Protein AF-S0G6F8-F1 (afdb_monomer)

Mean predicted aligned error: 5.98 Å

Sequence (77 aa):
MPSEPTEKIYELITMNRQIGHTYTVKMKDIPSPFIGVPVGSTNDPDKFVMDLTNTDPDEENRIIEGNIADIEYMEKC

Foldseek 3Di:
DQDPQLVVLLVCQAVLVVVFFWKFWDFQPDPHTFIFRWHADPVDSQKIWTQGPPDDPPPDRDIDIDGSSRTPDMGTD

Solvent-accessible surface area (backbone atoms only — not comparable to full-atom values): 4446 Å² total; per-residue (Å²): 130,81,55,75,72,50,56,55,50,54,51,51,28,54,53,24,64,80,70,66,54,50,28,40,40,29,38,71,91,44,97,63,68,45,45,20,34,46,21,51,36,93,90,40,87,64,26,31,34,25,47,39,70,76,56,56,96,86,47,72,75,51,72,45,77,48,52,57,85,47,49,67,49,75,46,77,111

Organism: NCBI:txid1286635

Nearest PDB structures (foldseek):
  3kyf-assembly1_A  TM=5.212E-01  e=3.708E-01  Pseudomonas putida KT2440
  7r1d-assembly1_C  TM=5.570E-01  e=7.027E-01  Homo sapiens
  3pmi-assembly1_A  TM=5.188E-01  e=7.490E-01  Homo sapiens
  2qea-assembly1_A  TM=4.395E-01  e=9.073E-01  Jannaschia sp. CCS1
  7n40-assembly1_B  TM=3.894E-01  e=1.031E+00  Homo sapiens

Structure (mmCIF, N/CA/C/O backbone):
data_AF-S0G6F8-F1
#
_entry.id   AF-S0G6F8-F1
#
loop_
_atom_site.group_PDB
_atom_site.id
_atom_site.type_symbol
_atom_site.label_atom_id
_atom_site.label_alt_id
_atom_site.label_comp_id
_atom_site.label_asym_id
_atom_site.label_entity_id
_atom_site.label_seq_id
_atom_site.pdbx_PDB_ins_code
_atom_site.Cartn_x
_atom_site.Cartn_y
_atom_site.Cartn_z
_atom_site.occupancy
_atom_site.B_iso_or_equiv
_atom_site.auth_seq_id
_atom_site.auth_comp_id
_atom_site.auth_asym_id
_atom_site.auth_atom_id
_atom_site.pdbx_PDB_model_num
ATOM 1 N N . MET A 1 1 ? -17.061 10.287 7.656 1.00 41.38 1 MET A N 1
ATOM 2 C CA . MET A 1 1 ? -15.760 10.874 8.028 1.00 41.38 1 MET A CA 1
ATOM 3 C C . MET A 1 1 ? -14.796 9.709 8.126 1.00 41.38 1 MET A C 1
ATOM 5 O O . MET A 1 1 ? -15.095 8.810 8.909 1.00 41.38 1 MET A O 1
ATOM 9 N N . PRO A 1 2 ? -13.771 9.623 7.267 1.00 48.44 2 PRO A N 1
ATOM 10 C CA . PRO A 1 2 ? -12.746 8.596 7.414 1.00 48.44 2 PRO A CA 1
ATOM 11 C C . PRO A 1 2 ? -12.112 8.744 8.802 1.00 48.44 2 PRO A C 1
ATOM 13 O O . PRO A 1 2 ? -11.906 9.851 9.290 1.00 48.44 2 PRO A O 1
ATOM 16 N N . SER A 1 3 ? -11.903 7.631 9.493 1.00 56.28 3 SER A N 1
ATOM 17 C CA . SER A 1 3 ? -11.198 7.617 10.773 1.00 56.28 3 SER A CA 1
ATOM 18 C C . SER A 1 3 ? -9.754 8.094 10.560 1.00 56.28 3 SER A C 1
ATOM 20 O O . SER A 1 3 ? -9.155 7.716 9.559 1.00 56.28 3 SER A O 1
ATOM 22 N N . GLU A 1 4 ? -9.171 8.861 11.489 1.00 62.44 4 GLU A N 1
ATOM 23 C CA . GLU A 1 4 ? -7.785 9.384 11.410 1.00 62.44 4 GLU A CA 1
ATOM 24 C C . GLU A 1 4 ? -6.707 8.385 10.909 1.00 62.44 4 GLU A C 1
ATOM 26 O O . GLU A 1 4 ? -5.778 8.811 10.219 1.00 62.44 4 GLU A O 1
ATOM 31 N N . PRO A 1 5 ? -6.777 7.063 11.193 1.00 69.62 5 PRO A N 1
ATOM 32 C CA . PRO A 1 5 ? -5.835 6.087 10.637 1.00 69.62 5 PRO A CA 1
ATOM 33 C C . PRO A 1 5 ? -5.934 5.944 9.114 1.00 69.62 5 PRO A C 1
ATOM 35 O O . PRO A 1 5 ? -4.926 5.742 8.445 1.00 69.62 5 PRO A O 1
ATOM 38 N N . THR A 1 6 ? -7.139 6.072 8.561 1.00 76.81 6 THR A N 1
ATOM 39 C CA . THR A 1 6 ? -7.406 5.948 7.128 1.00 76.81 6 THR A CA 1
ATOM 40 C C . THR A 1 6 ? -6.769 7.110 6.371 1.00 76.81 6 THR A C 1
ATOM 42 O O . THR A 1 6 ? -6.040 6.868 5.418 1.00 76.81 6 THR A O 1
ATOM 45 N N . GLU A 1 7 ? -6.936 8.354 6.833 1.00 82.50 7 GLU A N 1
ATOM 46 C CA . GLU A 1 7 ? -6.337 9.540 6.192 1.00 82.50 7 GLU A CA 1
ATOM 47 C C . GLU A 1 7 ? -4.804 9.451 6.098 1.00 82.50 7 GLU A C 1
ATOM 49 O O . GLU A 1 7 ? -4.227 9.760 5.055 1.00 82.50 7 GLU A O 1
ATOM 54 N N . LYS A 1 8 ? -4.140 8.931 7.140 1.00 86.75 8 LYS A N 1
ATOM 55 C CA . LYS A 1 8 ? -2.685 8.697 7.123 1.00 86.75 8 LYS A CA 1
ATOM 56 C C . LYS A 1 8 ? -2.265 7.654 6.087 1.00 86.75 8 LYS A C 1
ATOM 58 O O . LYS A 1 8 ? -1.230 7.812 5.445 1.00 86.75 8 LYS A O 1
ATOM 63 N N . ILE A 1 9 ? -3.047 6.589 5.912 1.00 90.00 9 ILE A N 1
ATOM 64 C CA . ILE A 1 9 ? -2.768 5.559 4.899 1.00 90.00 9 ILE A CA 1
ATOM 65 C C . ILE A 1 9 ? -2.943 6.138 3.488 1.00 90.00 9 ILE A C 1
ATOM 67 O O . ILE A 1 9 ? -2.097 5.895 2.627 1.00 90.00 9 ILE A O 1
ATOM 71 N N . TYR A 1 10 ? -3.978 6.956 3.264 1.00 89.88 10 TYR A N 1
ATOM 72 C CA . TYR A 1 10 ? -4.179 7.678 2.002 1.00 89.88 10 TYR A CA 1
ATOM 73 C C . TYR A 1 10 ? -2.973 8.551 1.641 1.00 89.88 10 TYR A C 1
ATOM 75 O O . TYR A 1 10 ? -2.475 8.492 0.512 1.00 89.88 10 TYR A O 1
ATOM 83 N N . GLU A 1 11 ? -2.479 9.340 2.598 1.00 88.81 11 GLU A N 1
ATOM 84 C CA . GLU A 1 11 ? -1.309 10.197 2.399 1.00 88.81 11 GLU A CA 1
ATOM 85 C C . GLU A 1 11 ? -0.067 9.366 2.049 1.00 88.81 11 GLU A C 1
ATOM 87 O O . GLU A 1 11 ? 0.597 9.636 1.045 1.00 88.81 11 GLU A O 1
ATOM 92 N N . LEU A 1 12 ? 0.196 8.299 2.812 1.00 90.19 12 LEU A N 1
ATOM 93 C CA . LEU A 1 12 ? 1.332 7.411 2.576 1.00 90.19 12 LEU A CA 1
ATOM 94 C C . LEU A 1 12 ? 1.304 6.795 1.171 1.00 90.19 12 LEU A C 1
ATOM 96 O O . LEU A 1 12 ? 2.300 6.880 0.458 1.00 90.19 12 LEU A O 1
ATOM 100 N N . ILE A 1 13 ? 0.176 6.220 0.743 1.00 90.56 13 ILE A N 1
ATOM 101 C CA . ILE A 1 13 ? 0.033 5.594 -0.584 1.00 90.56 13 ILE A CA 1
ATOM 102 C C . ILE A 1 13 ? 0.204 6.621 -1.710 1.00 90.56 13 ILE A C 1
ATOM 104 O O . ILE A 1 13 ? 0.851 6.347 -2.726 1.00 90.56 13 ILE A O 1
ATOM 108 N N . THR A 1 14 ? -0.352 7.820 -1.529 1.00 87.56 14 THR A N 1
ATOM 109 C CA . THR A 1 14 ? -0.264 8.899 -2.520 1.00 87.56 14 THR A CA 1
ATOM 110 C C . THR A 1 14 ? 1.179 9.374 -2.688 1.00 87.56 14 THR A C 1
ATOM 112 O O . THR A 1 14 ? 1.665 9.503 -3.814 1.00 87.56 14 THR A O 1
ATOM 115 N N . MET A 1 15 ? 1.894 9.583 -1.580 1.00 88.69 15 MET A N 1
ATOM 116 C CA . MET A 1 15 ? 3.302 9.987 -1.596 1.00 88.69 15 MET A CA 1
ATOM 117 C C . MET A 1 15 ? 4.217 8.876 -2.112 1.00 88.69 15 MET A C 1
ATOM 119 O O . MET A 1 15 ? 5.201 9.151 -2.803 1.00 88.69 15 MET A O 1
ATOM 123 N N . ASN A 1 16 ? 3.890 7.614 -1.824 1.00 89.44 16 A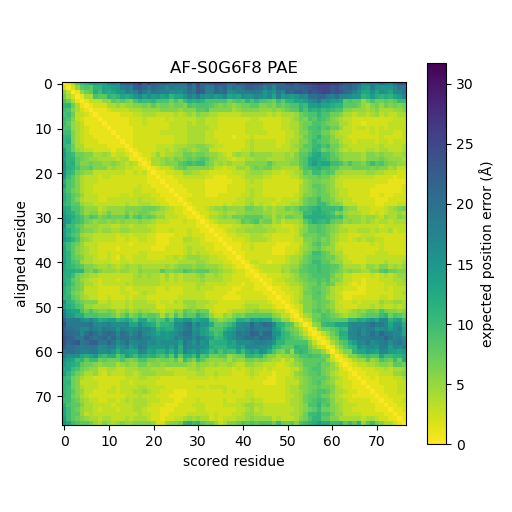SN A N 1
ATOM 124 C CA . ASN A 1 16 ? 4.748 6.492 -2.178 1.00 89.44 16 ASN A CA 1
ATOM 125 C C . ASN A 1 16 ? 4.905 6.303 -3.690 1.00 89.44 16 ASN A C 1
ATOM 127 O O . ASN A 1 16 ? 5.922 5.783 -4.135 1.00 89.44 16 ASN A O 1
ATOM 131 N N . ARG A 1 17 ? 3.977 6.822 -4.502 1.00 82.94 17 ARG A N 1
ATOM 132 C CA . ARG A 1 17 ? 4.125 6.875 -5.963 1.00 82.94 17 ARG A CA 1
ATOM 133 C C . ARG A 1 17 ? 5.400 7.592 -6.426 1.00 82.94 17 ARG A C 1
ATOM 135 O O . ARG A 1 17 ? 5.913 7.277 -7.495 1.00 82.94 17 ARG A O 1
ATOM 142 N N . GLN A 1 18 ? 5.897 8.560 -5.657 1.00 83.00 18 GLN A N 1
ATOM 143 C CA . GLN A 1 18 ? 7.126 9.294 -5.977 1.00 83.00 18 GLN A CA 1
ATOM 144 C C . GLN A 1 18 ? 8.378 8.620 -5.410 1.00 83.00 18 GLN A C 1
ATOM 146 O 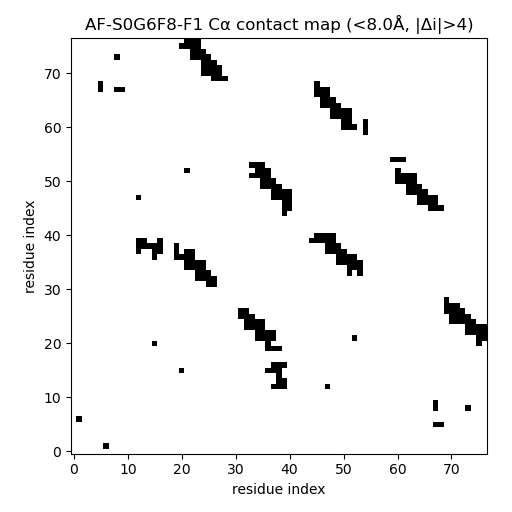O . GLN A 1 18 ? 9.463 8.786 -5.960 1.00 83.00 18 GLN A O 1
ATOM 151 N N . ILE A 1 19 ? 8.230 7.898 -4.298 1.00 86.75 19 ILE A N 1
ATOM 152 C CA . ILE A 1 19 ? 9.355 7.395 -3.507 1.00 86.75 19 ILE A CA 1
ATOM 153 C C . ILE A 1 19 ? 9.666 5.928 -3.832 1.00 86.75 19 ILE A C 1
ATOM 155 O O . ILE A 1 19 ? 10.833 5.547 -3.879 1.00 86.75 19 ILE A O 1
ATOM 159 N N . GLY A 1 2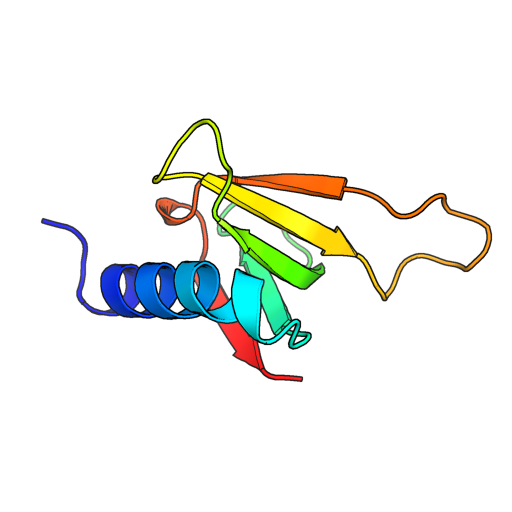0 ? 8.637 5.112 -4.069 1.00 86.12 20 GLY A N 1
ATOM 160 C CA . GLY A 1 20 ? 8.765 3.693 -4.392 1.00 86.12 20 GLY A CA 1
ATOM 161 C C . GLY A 1 20 ? 9.214 2.821 -3.215 1.00 86.12 20 GLY A C 1
ATOM 162 O O . GLY A 1 20 ? 9.969 1.876 -3.412 1.00 86.12 20 GLY A O 1
ATOM 163 N N . HIS A 1 21 ? 8.805 3.137 -1.983 1.00 90.50 21 HIS A N 1
ATOM 164 C CA . HIS A 1 21 ? 9.108 2.308 -0.817 1.00 90.50 21 HIS A CA 1
ATOM 165 C C . HIS A 1 21 ? 8.242 1.048 -0.760 1.00 90.50 21 HIS A C 1
ATOM 167 O O . HIS A 1 21 ? 7.058 1.064 -1.101 1.00 90.50 21 HIS A O 1
ATOM 173 N N . THR A 1 22 ? 8.840 -0.028 -0.253 1.00 91.00 22 THR A N 1
ATOM 174 C CA . THR A 1 22 ? 8.149 -1.280 0.051 1.00 91.00 22 THR A CA 1
ATOM 175 C C . THR A 1 22 ? 7.445 -1.192 1.404 1.00 91.00 22 THR A C 1
ATOM 177 O O . THR A 1 22 ? 8.004 -0.695 2.385 1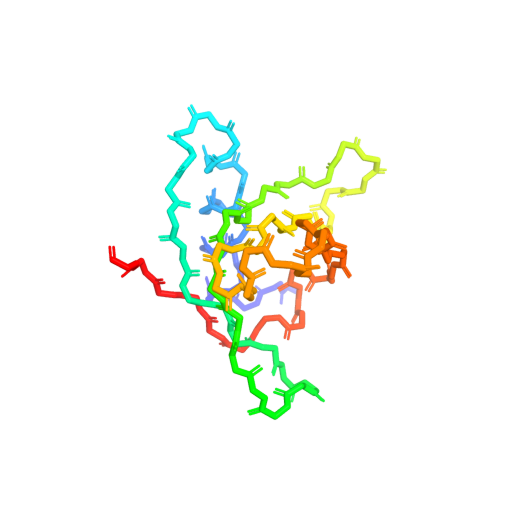.00 91.00 22 THR A O 1
ATOM 180 N N . TYR A 1 23 ? 6.220 -1.699 1.451 1.00 92.25 23 TYR A N 1
ATOM 181 C CA . TYR A 1 23 ? 5.387 -1.785 2.639 1.00 92.25 23 TYR A CA 1
ATOM 182 C C . TYR A 1 23 ? 4.820 -3.189 2.793 1.00 92.25 23 TYR A C 1
ATOM 184 O O . TYR A 1 23 ? 4.544 -3.883 1.813 1.00 92.25 23 TYR A O 1
ATOM 192 N N . THR A 1 24 ? 4.581 -3.561 4.045 1.00 92.38 24 THR A N 1
ATOM 193 C CA . THR A 1 24 ? 3.695 -4.655 4.418 1.00 92.38 24 THR A CA 1
ATOM 194 C C . THR A 1 24 ? 2.277 -4.107 4.559 1.00 92.38 24 THR A C 1
ATOM 196 O O . THR A 1 24 ? 2.030 -3.234 5.391 1.00 92.38 24 THR A O 1
ATOM 199 N N . VAL A 1 25 ? 1.343 -4.604 3.748 1.00 91.44 25 VAL A N 1
ATOM 200 C CA . VAL A 1 25 ? -0.062 -4.173 3.709 1.00 91.44 25 VAL A CA 1
ATOM 201 C C . VAL A 1 25 ? -0.957 -5.333 4.124 1.00 91.44 25 VAL A C 1
ATOM 203 O O . VAL A 1 25 ? -0.943 -6.392 3.500 1.00 91.44 25 VAL A O 1
ATOM 206 N N . LYS A 1 26 ? -1.778 -5.137 5.153 1.00 91.31 26 LYS A N 1
ATOM 207 C CA . LYS A 1 26 ? -2.800 -6.097 5.573 1.00 91.31 26 LYS A CA 1
ATOM 208 C C . LYS A 1 26 ? -4.177 -5.550 5.233 1.00 91.31 26 LYS A C 1
ATOM 210 O O . LYS A 1 26 ? -4.519 -4.445 5.643 1.00 91.31 26 LYS A O 1
ATOM 215 N N . MET A 1 27 ? -4.967 -6.341 4.517 1.00 91.25 27 MET A N 1
ATOM 216 C CA . MET A 1 27 ? -6.367 -6.031 4.225 1.00 91.25 27 MET A CA 1
ATOM 217 C C . MET A 1 27 ? -7.273 -6.710 5.254 1.00 91.25 27 MET A C 1
ATOM 219 O O . MET A 1 27 ? -6.972 -7.823 5.686 1.00 91.25 27 MET A O 1
ATOM 223 N N . LYS A 1 28 ? -8.406 -6.083 5.581 1.00 90.38 28 LYS A N 1
ATOM 224 C CA . LYS A 1 28 ? -9.393 -6.609 6.543 1.00 90.38 28 LYS A CA 1
ATOM 225 C C . LYS A 1 28 ? -9.938 -7.983 6.142 1.00 90.38 28 LYS A C 1
ATOM 227 O O . LYS A 1 28 ? -10.059 -8.870 6.982 1.00 90.38 28 LYS A O 1
ATOM 232 N N . ASP A 1 29 ? -10.216 -8.167 4.851 1.00 88.25 29 ASP A N 1
ATOM 233 C CA . ASP A 1 29 ? -10.858 -9.379 4.323 1.00 88.25 29 ASP A CA 1
ATOM 234 C C . ASP A 1 29 ? -9.864 -10.438 3.822 1.00 88.25 29 ASP A C 1
ATOM 236 O O . ASP A 1 29 ? -10.269 -11.531 3.423 1.00 88.25 29 ASP A O 1
ATOM 240 N N . ILE A 1 30 ? -8.557 -10.144 3.835 1.00 84.94 30 ILE A N 1
ATOM 241 C CA . ILE A 1 30 ? -7.532 -11.059 3.321 1.00 84.94 30 ILE A CA 1
ATOM 242 C C . ILE A 1 30 ? -6.681 -11.579 4.480 1.00 84.94 30 ILE A C 1
ATOM 244 O O . ILE A 1 30 ? -6.066 -10.789 5.197 1.00 84.94 30 ILE A O 1
ATOM 248 N N . PRO A 1 31 ? -6.596 -12.907 4.689 1.00 83.31 31 PRO A N 1
ATOM 249 C CA . PRO A 1 31 ? -5.933 -13.482 5.859 1.00 83.31 31 PRO A CA 1
ATOM 250 C C . PRO A 1 31 ? -4.419 -13.240 5.884 1.00 83.31 31 PRO A C 1
ATOM 252 O O . PRO A 1 31 ? -3.851 -13.091 6.967 1.00 83.31 31 PRO A O 1
ATOM 255 N N . SER A 1 32 ? -3.777 -13.110 4.727 1.00 86.25 32 SER A N 1
ATOM 256 C CA . SER A 1 32 ? -2.333 -12.890 4.625 1.00 86.25 32 SER A CA 1
ATOM 257 C C . SER A 1 32 ? -2.007 -11.432 4.291 1.00 86.25 32 SER A C 1
ATOM 259 O O . SER A 1 32 ? -2.705 -10.841 3.464 1.00 86.25 32 SER A O 1
ATOM 261 N N . PRO A 1 33 ? -0.966 -10.839 4.906 1.00 88.75 33 PRO A N 1
ATOM 262 C CA . PRO A 1 33 ? -0.449 -9.554 4.469 1.00 88.75 33 PRO A CA 1
ATOM 263 C C . PRO A 1 33 ? 0.304 -9.702 3.143 1.00 88.75 33 PRO A C 1
ATOM 265 O O . PRO A 1 33 ? 0.833 -10.763 2.807 1.00 88.75 33 PRO A O 1
ATOM 268 N N . PHE A 1 34 ? 0.384 -8.601 2.421 1.00 88.00 34 PHE A N 1
ATOM 269 C CA . PHE A 1 34 ? 1.139 -8.451 1.192 1.00 88.00 34 PHE A CA 1
ATOM 270 C C . PHE A 1 34 ? 2.394 -7.636 1.449 1.00 88.00 34 PHE A C 1
ATOM 272 O O . PHE A 1 34 ? 2.391 -6.769 2.318 1.00 88.00 34 PHE A O 1
ATOM 279 N N . ILE A 1 35 ? 3.444 -7.876 0.671 1.00 89.81 35 ILE A N 1
ATOM 280 C CA . ILE A 1 35 ? 4.667 -7.076 0.714 1.00 89.81 35 ILE A CA 1
ATOM 281 C C . ILE A 1 35 ? 4.931 -6.571 -0.696 1.00 89.81 35 ILE A C 1
ATOM 283 O O . ILE A 1 35 ? 5.049 -7.368 -1.631 1.00 89.81 35 ILE A O 1
ATOM 287 N N . GLY A 1 36 ? 4.989 -5.254 -0.850 1.00 90.50 36 GLY A N 1
ATOM 288 C CA . GLY A 1 36 ? 5.126 -4.639 -2.160 1.00 90.50 36 GLY A CA 1
ATOM 289 C C . GLY A 1 36 ? 5.187 -3.123 -2.112 1.00 90.50 36 GLY A C 1
ATOM 290 O O . GLY A 1 36 ? 5.270 -2.526 -1.041 1.00 90.50 36 GLY A O 1
ATOM 291 N N . VAL A 1 37 ? 5.145 -2.496 -3.282 1.00 91.56 37 VAL A N 1
ATOM 292 C CA . VAL A 1 37 ? 5.141 -1.035 -3.425 1.00 91.56 37 VAL A CA 1
ATOM 293 C C . VAL A 1 37 ? 3.709 -0.571 -3.710 1.00 91.56 37 VAL A C 1
ATOM 295 O O . VAL A 1 37 ? 3.271 -0.646 -4.859 1.00 91.56 37 VAL A O 1
ATOM 298 N N . PRO A 1 38 ? 2.942 -0.118 -2.698 1.00 92.31 38 PRO A N 1
ATOM 299 C CA . PRO A 1 38 ? 1.613 0.432 -2.916 1.00 92.31 38 PRO A CA 1
ATOM 300 C C . PRO A 1 38 ? 1.712 1.848 -3.489 1.00 92.31 38 PRO A C 1
ATOM 302 O O . PRO A 1 38 ? 2.443 2.692 -2.970 1.00 92.31 38 PRO A O 1
ATOM 305 N N . VAL A 1 39 ? 0.949 2.125 -4.538 1.00 92.19 39 VAL A N 1
ATOM 306 C CA . VAL A 1 39 ? 0.825 3.435 -5.178 1.00 92.19 39 VAL A CA 1
ATOM 307 C C . VAL A 1 39 ? -0.646 3.748 -5.427 1.00 92.19 39 VAL A C 1
ATOM 309 O O . VAL A 1 39 ? -1.433 2.857 -5.734 1.00 92.19 39 VAL A O 1
ATOM 312 N N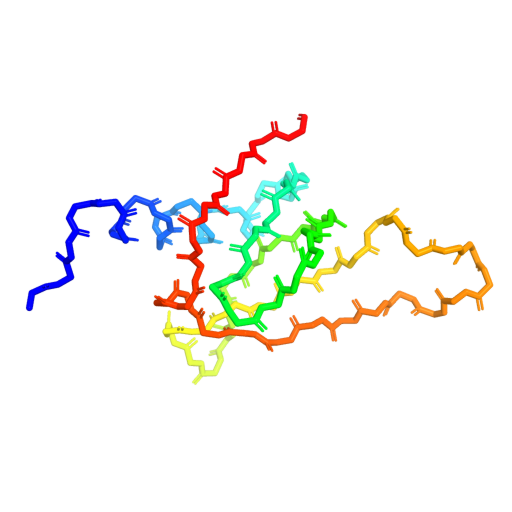 . GLY A 1 40 ? -1.044 5.014 -5.308 1.00 91.00 40 GLY A N 1
ATOM 313 C CA . GLY A 1 40 ? -2.423 5.415 -5.614 1.00 91.00 40 GLY A CA 1
ATOM 314 C C . GLY A 1 40 ? -2.783 5.125 -7.076 1.00 91.00 40 GLY A C 1
ATOM 315 O O . GLY A 1 40 ? -1.976 5.387 -7.979 1.00 91.00 40 GLY A O 1
ATOM 316 N N . SER A 1 41 ? -3.986 4.598 -7.318 1.00 89.75 41 SER A N 1
ATOM 317 C CA . SER A 1 41 ? -4.485 4.353 -8.674 1.00 89.75 41 SER A CA 1
ATOM 318 C C . SER A 1 41 ? -4.642 5.672 -9.436 1.00 89.75 41 SER A C 1
ATOM 320 O O . SER A 1 41 ? -4.982 6.711 -8.875 1.00 89.75 41 SER A O 1
ATOM 322 N N . THR A 1 42 ? -4.379 5.662 -10.745 1.00 85.19 42 THR A N 1
ATOM 323 C CA . THR A 1 42 ? -4.587 6.846 -11.600 1.00 85.19 42 THR A CA 1
ATOM 324 C C . THR A 1 42 ? -6.053 7.128 -11.879 1.00 85.19 42 THR A C 1
ATOM 326 O O . THR A 1 42 ? -6.396 8.264 -12.192 1.00 85.19 42 THR A O 1
ATOM 329 N N . ASN A 1 43 ? -6.891 6.093 -11.826 1.00 86.94 43 ASN A N 1
ATOM 330 C CA . ASN A 1 43 ? -8.275 6.157 -12.288 1.00 86.94 43 ASN A CA 1
ATOM 331 C C . ASN A 1 43 ? -9.260 6.380 -11.136 1.00 86.94 43 ASN A C 1
ATOM 333 O O . ASN A 1 43 ? -10.386 6.803 -11.383 1.00 86.94 43 ASN A O 1
ATOM 337 N N . ASP A 1 44 ? -8.843 6.083 -9.904 1.00 89.75 44 ASP A N 1
ATOM 3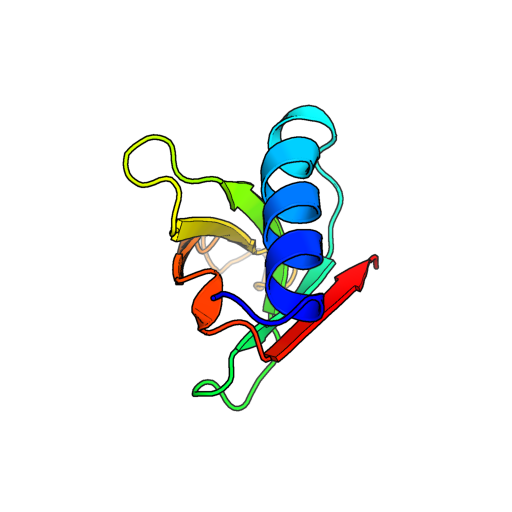38 C CA . ASP A 1 44 ? -9.687 6.134 -8.714 1.00 89.75 44 ASP A CA 1
ATOM 339 C C . ASP A 1 44 ? -8.836 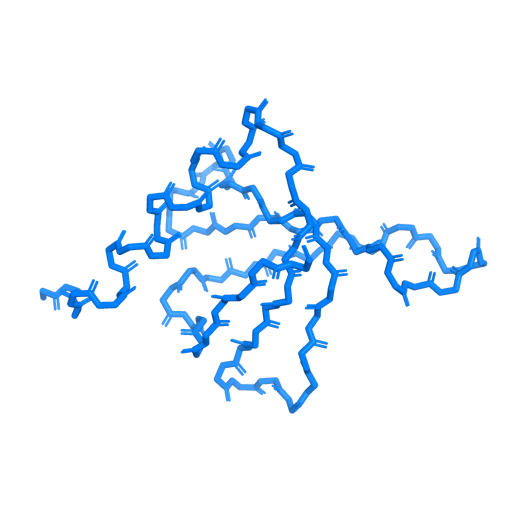6.523 -7.488 1.00 89.75 44 ASP A C 1
ATOM 341 O O . ASP A 1 44 ? -7.932 5.767 -7.123 1.00 89.75 44 ASP A O 1
ATOM 345 N N . PRO A 1 45 ? -9.077 7.692 -6.864 1.00 86.31 45 PRO A N 1
ATOM 346 C CA . PRO A 1 45 ? -8.300 8.151 -5.714 1.00 86.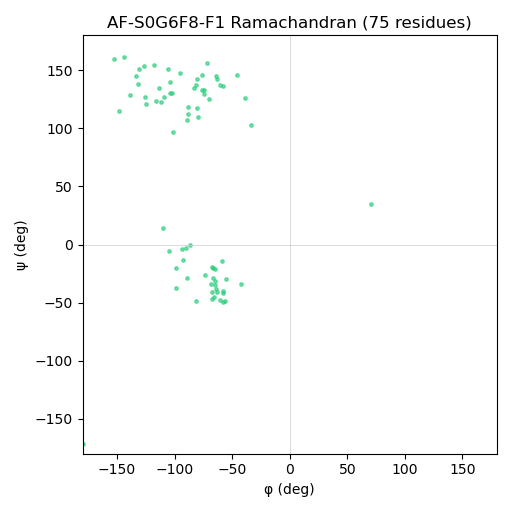31 45 PRO A CA 1
ATOM 347 C C . PRO A 1 45 ? -8.514 7.296 -4.459 1.00 86.31 45 PRO A C 1
ATOM 349 O O . PRO A 1 45 ? -7.659 7.316 -3.577 1.00 86.31 45 PRO A O 1
ATOM 352 N N . ASP A 1 46 ? -9.608 6.532 -4.386 1.00 89.88 46 ASP A N 1
ATOM 353 C CA . ASP A 1 46 ? -9.929 5.675 -3.240 1.00 89.88 46 ASP A CA 1
ATOM 354 C C . ASP A 1 46 ? -9.285 4.284 -3.355 1.00 89.88 46 ASP A C 1
ATOM 356 O O . ASP A 1 46 ? -9.414 3.433 -2.469 1.00 89.88 46 ASP A O 1
ATOM 360 N N . LYS A 1 47 ? -8.553 4.041 -4.446 1.00 92.25 47 LYS A N 1
ATOM 361 C CA . LYS A 1 47 ? -7.893 2.772 -4.724 1.00 92.25 47 LYS A CA 1
ATOM 362 C C . LYS A 1 47 ? -6.386 2.901 -4.802 1.00 92.25 47 LYS A C 1
ATOM 364 O O . LYS A 1 47 ? -5.824 3.930 -5.178 1.00 92.25 47 LYS A O 1
ATOM 369 N N . PHE A 1 48 ? -5.726 1.788 -4.531 1.00 91.94 48 PHE A N 1
ATOM 370 C CA . PHE A 1 48 ? -4.297 1.640 -4.712 1.00 91.94 48 PHE A CA 1
ATOM 371 C C . PHE A 1 48 ? -3.989 0.428 -5.576 1.00 91.94 48 PHE A C 1
ATOM 373 O O . PHE A 1 48 ? -4.753 -0.534 -5.651 1.00 91.94 48 PHE A O 1
ATOM 380 N N . VAL A 1 49 ? -2.844 0.512 -6.230 1.00 91.56 49 VAL A N 1
ATOM 381 C CA . VAL A 1 49 ? -2.219 -0.553 -6.989 1.00 91.56 49 VAL A CA 1
ATOM 382 C C . VAL A 1 49 ? -0.939 -0.917 -6.258 1.00 91.56 49 VAL A C 1
ATOM 384 O O . VAL A 1 49 ? -0.203 -0.032 -5.834 1.00 91.56 49 VAL A O 1
ATOM 387 N N . MET A 1 50 ? -0.664 -2.198 -6.084 1.00 89.69 50 MET A N 1
ATOM 388 C CA . MET A 1 50 ? 0.538 -2.661 -5.408 1.00 89.69 50 MET A CA 1
ATOM 389 C C . MET A 1 50 ? 1.294 -3.634 -6.291 1.00 89.69 50 MET A C 1
ATOM 391 O O . MET A 1 50 ? 0.727 -4.626 -6.743 1.00 89.69 50 MET A O 1
ATOM 395 N N . ASP A 1 51 ? 2.573 -3.338 -6.493 1.00 87.00 51 ASP A N 1
ATOM 396 C CA . ASP A 1 51 ? 3.516 -4.244 -7.141 1.00 87.00 51 ASP A CA 1
ATOM 397 C C . ASP A 1 51 ? 4.142 -5.148 -6.075 1.00 87.00 51 ASP A C 1
ATOM 399 O O . ASP A 1 51 ? 4.826 -4.661 -5.167 1.00 87.00 51 ASP A O 1
ATOM 403 N N . LEU A 1 52 ? 3.824 -6.442 -6.115 1.00 82.44 52 LEU A N 1
ATOM 404 C CA . LEU A 1 52 ? 4.278 -7.408 -5.120 1.00 82.44 52 LEU A CA 1
ATOM 405 C C . LEU A 1 52 ? 5.753 -7.752 -5.320 1.00 82.44 52 LEU A C 1
ATOM 407 O O . LEU A 1 52 ? 6.172 -8.147 -6.400 1.00 82.44 52 LEU A O 1
ATOM 411 N N . THR A 1 53 ? 6.532 -7.671 -4.240 1.00 74.25 53 THR A N 1
ATOM 412 C CA . THR A 1 53 ? 7.974 -7.974 -4.259 1.00 74.25 53 THR A CA 1
ATOM 413 C C . THR A 1 53 ? 8.318 -9.318 -3.616 1.00 74.25 53 THR A C 1
ATOM 415 O O . THR A 1 53 ? 9.482 -9.701 -3.598 1.00 74.25 53 THR A O 1
ATOM 418 N N . ASN A 1 54 ? 7.333 -10.005 -3.028 1.00 65.94 54 ASN A N 1
ATOM 419 C CA . ASN A 1 54 ? 7.504 -11.283 -2.322 1.00 65.94 54 ASN A CA 1
ATOM 420 C C . ASN A 1 54 ? 6.874 -12.473 -3.068 1.00 65.94 54 ASN A C 1
ATOM 422 O O . ASN A 1 54 ? 6.639 -13.524 -2.478 1.00 65.94 54 ASN A O 1
ATOM 426 N N . THR A 1 55 ? 6.525 -12.300 -4.340 1.00 58.88 55 THR A N 1
ATOM 427 C CA . THR A 1 55 ? 6.165 -13.432 -5.196 1.00 58.88 55 THR A CA 1
ATOM 428 C C . THR A 1 55 ? 7.445 -14.098 -5.687 1.00 58.88 55 THR A C 1
ATOM 430 O O . THR A 1 55 ? 8.446 -13.417 -5.921 1.00 58.88 55 THR A O 1
ATOM 433 N N . ASP A 1 56 ? 7.432 -15.431 -5.774 1.00 59.44 56 ASP A N 1
ATOM 434 C CA . ASP A 1 56 ? 8.531 -16.210 -6.352 1.00 59.44 56 ASP A CA 1
ATOM 435 C C . ASP A 1 56 ? 8.983 -15.570 -7.679 1.00 59.44 56 ASP A C 1
ATOM 437 O O . ASP A 1 56 ? 8.138 -15.058 -8.413 1.00 59.44 56 ASP A O 1
ATOM 441 N N . PRO A 1 57 ? 10.277 -15.611 -8.041 1.00 56.00 57 PRO A N 1
ATOM 442 C CA . PRO A 1 57 ? 10.766 -15.042 -9.302 1.00 56.00 57 PRO A CA 1
ATOM 443 C C . PRO A 1 57 ? 10.103 -15.650 -10.556 1.00 56.00 57 PRO A C 1
ATOM 445 O O . PRO A 1 57 ? 10.220 -15.077 -11.638 1.00 56.00 57 PRO A O 1
ATOM 448 N N . ASP A 1 58 ? 9.403 -16.780 -10.406 1.00 56.34 58 ASP A N 1
ATOM 449 C CA . ASP A 1 58 ? 8.617 -17.450 -11.447 1.00 56.34 58 ASP A CA 1
ATOM 450 C C . ASP A 1 58 ? 7.129 -17.032 -11.470 1.00 56.34 58 ASP A C 1
ATOM 452 O O . ASP A 1 58 ? 6.416 -17.328 -12.431 1.00 56.34 58 ASP A O 1
ATOM 456 N N . GLU A 1 59 ? 6.633 -16.346 -10.436 1.00 54.56 59 GLU A N 1
ATOM 457 C CA . GLU A 1 59 ? 5.319 -15.705 -10.450 1.00 54.56 59 GLU A CA 1
ATOM 458 C C . GLU A 1 59 ? 5.479 -14.282 -10.998 1.00 54.56 59 GLU A C 1
ATOM 460 O O . GLU A 1 59 ? 6.011 -13.405 -10.319 1.00 54.56 59 GLU A O 1
ATOM 465 N N . GLU A 1 60 ? 5.012 -14.060 -12.236 1.00 57.00 60 GLU A N 1
ATOM 466 C CA . GLU A 1 60 ? 4.904 -12.729 -12.851 1.00 57.00 60 GLU A CA 1
ATOM 467 C C . GLU A 1 60 ? 4.450 -11.701 -11.809 1.00 57.00 60 GLU A C 1
ATOM 469 O O . GLU A 1 60 ? 3.424 -11.931 -11.165 1.00 57.00 60 GLU A O 1
ATOM 474 N N . ASN A 1 61 ? 5.208 -10.603 -11.650 1.00 58.22 61 ASN A N 1
ATOM 475 C CA . ASN A 1 61 ? 4.914 -9.489 -10.741 1.00 58.22 61 ASN A CA 1
ATOM 476 C C . ASN A 1 61 ? 3.403 -9.265 -10.635 1.00 58.22 61 ASN A C 1
ATOM 478 O O . ASN A 1 61 ? 2.759 -8.744 -11.553 1.00 58.22 61 ASN A O 1
ATOM 482 N N . ARG A 1 62 ? 2.813 -9.729 -9.530 1.00 66.00 62 ARG A N 1
ATOM 483 C CA . ARG A 1 62 ? 1.365 -9.683 -9.362 1.00 66.00 62 ARG A CA 1
ATOM 484 C C . ARG A 1 62 ? 0.989 -8.279 -8.941 1.00 66.00 62 ARG A C 1
ATOM 486 O O . ARG A 1 62 ? 1.251 -7.864 -7.816 1.00 66.00 62 ARG A O 1
ATOM 493 N N . ILE A 1 63 ? 0.340 -7.572 -9.854 1.00 76.69 63 ILE A N 1
ATOM 494 C CA . ILE A 1 63 ? -0.263 -6.278 -9.573 1.00 76.69 63 ILE A CA 1
ATOM 495 C C . ILE A 1 63 ? -1.607 -6.519 -8.884 1.00 76.69 63 ILE A C 1
ATOM 497 O O . ILE A 1 63 ? -2.511 -7.119 -9.468 1.00 76.69 63 ILE A O 1
ATOM 501 N N . ILE A 1 64 ? -1.747 -6.048 -7.646 1.00 83.31 64 ILE A N 1
ATOM 502 C CA . ILE A 1 64 ? -3.013 -6.101 -6.903 1.00 83.31 64 ILE A CA 1
ATOM 503 C C . ILE A 1 64 ? -3.640 -4.711 -6.892 1.00 83.31 64 ILE A C 1
ATOM 505 O O . ILE A 1 64 ? -2.977 -3.742 -6.537 1.00 83.31 64 ILE A O 1
ATOM 509 N N . GLU A 1 65 ? -4.923 -4.622 -7.240 1.00 88.62 65 GLU A N 1
ATOM 510 C CA . GLU A 1 65 ? -5.742 -3.426 -7.028 1.00 88.62 65 GLU A CA 1
ATOM 511 C C . GLU A 1 65 ? -6.649 -3.639 -5.809 1.00 88.62 65 GLU A C 1
ATOM 513 O O . GLU A 1 65 ? -7.328 -4.663 -5.707 1.00 88.62 65 GLU A O 1
ATOM 518 N N . GLY A 1 66 ? -6.664 -2.679 -4.885 1.00 89.31 66 GLY A N 1
ATOM 519 C CA . GLY A 1 66 ? -7.475 -2.731 -3.669 1.00 89.31 66 GLY A CA 1
ATOM 520 C C . GLY A 1 66 ? -8.020 -1.363 -3.270 1.00 89.31 66 GLY A C 1
ATOM 521 O O . GLY A 1 66 ? -7.516 -0.328 -3.707 1.00 89.31 66 GLY A O 1
ATOM 522 N N . ASN A 1 67 ? -9.062 -1.348 -2.436 1.00 93.06 67 ASN A N 1
ATOM 523 C CA . ASN A 1 67 ? -9.588 -0.113 -1.859 1.00 93.06 67 ASN A CA 1
ATOM 524 C C . ASN A 1 67 ? -8.768 0.272 -0.620 1.00 93.06 67 ASN A C 1
ATOM 526 O O . ASN A 1 67 ? -8.492 -0.568 0.238 1.00 93.06 67 ASN A O 1
ATOM 530 N N . ILE A 1 68 ? -8.393 1.543 -0.505 1.00 91.06 68 ILE A N 1
ATOM 531 C CA . ILE A 1 68 ? -7.586 2.041 0.615 1.00 91.06 68 ILE A CA 1
ATOM 532 C C . ILE A 1 68 ? -8.361 1.926 1.939 1.00 91.06 68 ILE A C 1
ATOM 534 O O . ILE A 1 68 ? -7.771 1.669 2.988 1.00 91.06 68 ILE A O 1
ATOM 538 N N . ALA A 1 69 ? -9.693 2.049 1.906 1.00 91.06 69 ALA A N 1
ATOM 539 C CA . ALA A 1 69 ? -10.544 1.912 3.090 1.00 91.06 69 ALA A CA 1
ATOM 540 C C . ALA A 1 69 ? -10.557 0.488 3.684 1.00 91.06 69 ALA A C 1
ATOM 542 O O . ALA A 1 69 ? -10.889 0.314 4.866 1.00 91.06 69 ALA A O 1
ATOM 543 N N . ASP A 1 70 ? -10.175 -0.516 2.893 1.00 92.19 70 ASP A N 1
ATOM 544 C CA . ASP A 1 70 ? -10.145 -1.926 3.294 1.00 92.19 70 ASP A CA 1
ATOM 545 C C . ASP A 1 70 ? -8.796 -2.342 3.895 1.00 92.19 70 ASP A C 1
ATOM 547 O O . ASP A 1 70 ? -8.646 -3.470 4.371 1.00 92.19 70 ASP A O 1
ATOM 551 N N . ILE A 1 71 ? -7.822 -1.428 3.929 1.00 91.19 71 ILE A N 1
ATOM 552 C CA . ILE A 1 71 ? -6.552 -1.640 4.616 1.00 91.19 71 ILE A CA 1
ATOM 553 C C . ILE A 1 71 ? -6.809 -1.644 6.127 1.00 91.19 71 ILE A C 1
ATOM 555 O O . ILE A 1 71 ? -7.389 -0.719 6.698 1.00 91.19 71 ILE A O 1
ATOM 559 N N . GLU A 1 72 ? -6.381 -2.721 6.776 1.00 9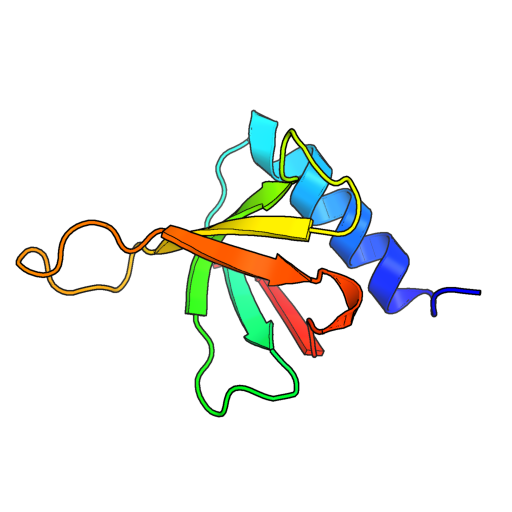1.12 72 GLU A N 1
ATOM 560 C CA . GLU A 1 72 ? -6.388 -2.877 8.227 1.00 91.12 72 GLU A CA 1
ATOM 561 C C . GLU A 1 72 ? -5.175 -2.173 8.842 1.00 91.12 72 GLU A C 1
ATOM 563 O O . GLU A 1 72 ? -5.322 -1.377 9.768 1.00 91.12 72 GLU A O 1
ATOM 568 N N . TYR A 1 73 ? -3.983 -2.420 8.289 1.00 90.75 73 TYR A N 1
ATOM 569 C CA . TYR A 1 73 ? -2.763 -1.696 8.634 1.00 90.75 73 TYR A CA 1
ATOM 570 C C . TYR A 1 73 ? -1.763 -1.685 7.472 1.00 90.75 73 TYR A C 1
ATOM 572 O O . TYR A 1 73 ? -1.797 -2.535 6.578 1.00 90.75 73 TYR A O 1
ATOM 580 N N . MET A 1 74 ? -0.841 -0.724 7.520 1.00 91.50 74 MET A N 1
ATOM 581 C CA . MET A 1 74 ? 0.281 -0.614 6.596 1.00 91.50 74 MET A CA 1
ATOM 582 C C . MET A 1 74 ? 1.547 -0.217 7.358 1.00 91.50 74 MET A C 1
ATOM 584 O O . MET A 1 74 ? 1.539 0.763 8.102 1.00 91.50 74 MET A O 1
ATOM 588 N N . GLU A 1 75 ? 2.629 -0.964 7.157 1.00 91.50 75 GLU A N 1
ATOM 589 C CA . GLU A 1 75 ? 3.911 -0.766 7.841 1.00 91.50 75 GLU A CA 1
ATOM 590 C C . GLU A 1 75 ? 5.063 -0.774 6.835 1.00 91.50 75 GLU A C 1
ATOM 592 O O . GLU A 1 75 ? 5.065 -1.556 5.887 1.00 91.50 75 GLU A O 1
ATOM 597 N N . LYS A 1 76 ? 6.031 0.129 7.004 1.00 89.69 76 LYS A N 1
ATOM 598 C CA . LYS A 1 76 ? 7.197 0.211 6.117 1.00 89.69 76 LYS A CA 1
ATOM 599 C C . LYS A 1 76 ? 8.156 -0.948 6.412 1.00 89.69 76 LYS A C 1
ATOM 601 O O . LYS A 1 76 ? 8.448 -1.185 7.581 1.00 89.69 76 LYS A O 1
ATOM 606 N N . CYS A 1 77 ? 8.630 -1.629 5.366 1.00 83.38 77 CYS A N 1
ATOM 607 C CA . CYS A 1 77 ? 9.651 -2.677 5.478 1.00 83.38 77 CYS A CA 1
ATOM 608 C C . CYS A 1 77 ? 11.045 -2.115 5.788 1.00 83.38 77 CYS A C 1
ATOM 610 O O . CYS A 1 77 ? 11.344 -0.971 5.363 1.00 83.38 77 CYS A O 1
#

Secondary structure (DSSP, 8-state):
---HHHHHHHHHHHHHHHH---EEEEETT-SS-EEEEEEE-SS-TTEEEEEESSS-TTS---EEEEEGGGEEEEEE-

Radius of gyration: 11.84 Å; Cα contacts (8 Å, |Δi|>4): 134; chains: 1; bounding box: 26×28×24 Å

pLDDT: mean 82.85, std 12.65, range [41.38, 93.06]